Protein AF-A0A392UQ17-F1 (afdb_monomer)

Structure (mm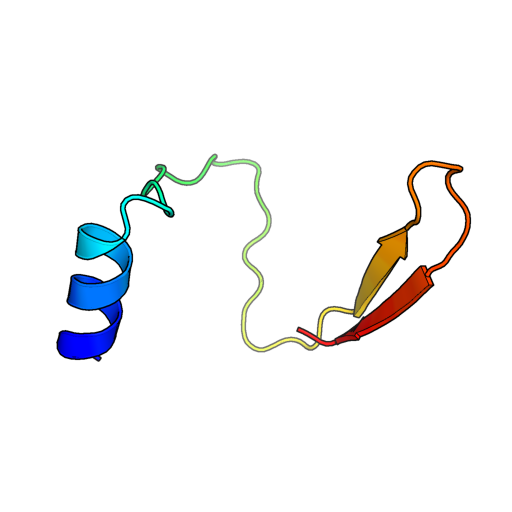CIF, N/CA/C/O backbone):
data_AF-A0A392UQ17-F1
#
_entry.id   AF-A0A392UQ17-F1
#
loop_
_atom_site.group_PDB
_atom_site.id
_atom_site.type_symbol
_atom_site.label_atom_id
_atom_site.label_alt_id
_atom_site.label_comp_id
_atom_site.label_asym_id
_atom_site.label_entity_id
_atom_site.label_seq_id
_atom_site.pdbx_PDB_ins_code
_atom_site.Cartn_x
_atom_site.Cartn_y
_atom_site.Cartn_z
_atom_site.occupancy
_atom_site.B_iso_or_equiv
_atom_site.auth_seq_id
_atom_site.auth_comp_id
_atom_site.auth_asym_id
_atom_site.auth_atom_id
_atom_site.pdbx_PDB_model_num
ATOM 1 N N . MET A 1 1 ? 9.050 3.527 -16.218 1.00 62.25 1 MET A N 1
ATOM 2 C CA . MET A 1 1 ? 7.949 2.551 -16.353 1.00 62.25 1 MET A CA 1
ATOM 3 C C . MET A 1 1 ? 8.449 1.126 -16.547 1.00 62.25 1 MET A C 1
ATOM 5 O O . MET A 1 1 ? 8.233 0.343 -15.639 1.00 62.25 1 MET A O 1
ATOM 9 N N . GLN A 1 2 ? 9.157 0.777 -17.633 1.00 79.6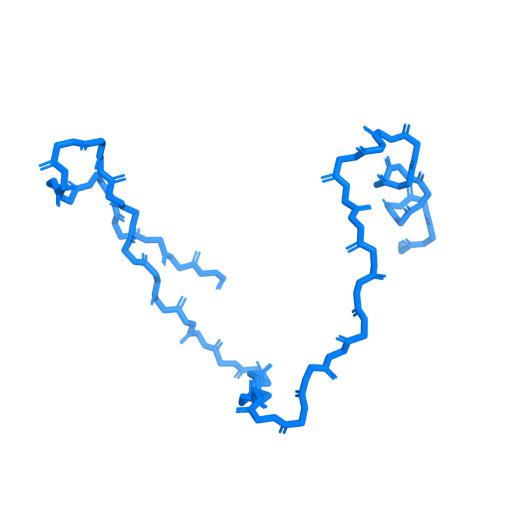2 2 GLN A N 1
ATOM 10 C CA . GLN A 1 2 ? 9.618 -0.612 -17.843 1.00 79.62 2 GLN A CA 1
ATOM 11 C C . GLN A 1 2 ? 10.564 -1.109 -16.732 1.00 79.62 2 GLN A C 1
ATOM 13 O O . GLN A 1 2 ? 10.320 -2.145 -16.136 1.00 79.62 2 GLN A O 1
ATOM 18 N N . ALA A 1 3 ? 11.557 -0.296 -16.355 1.00 84.69 3 ALA A N 1
ATOM 19 C CA . ALA A 1 3 ? 12.530 -0.659 -15.320 1.00 84.69 3 ALA A CA 1
ATOM 20 C C . ALA A 1 3 ? 11.909 -0.939 -13.934 1.00 84.69 3 ALA A C 1
ATOM 22 O O . ALA A 1 3 ? 12.402 -1.783 -13.193 1.00 84.69 3 ALA A O 1
ATOM 23 N N . GLU A 1 4 ? 10.827 -0.242 -13.574 1.00 82.81 4 GLU A N 1
ATOM 24 C CA . GLU A 1 4 ? 10.124 -0.476 -12.305 1.00 82.81 4 GLU A CA 1
ATOM 25 C C . GLU A 1 4 ? 9.340 -1.787 -12.351 1.00 82.81 4 GLU A C 1
ATOM 27 O O . GLU A 1 4 ? 9.362 -2.556 -11.395 1.00 82.81 4 GLU A O 1
ATOM 32 N N . PHE A 1 5 ? 8.684 -2.063 -13.479 1.00 83.00 5 PHE A N 1
ATOM 33 C CA . PHE A 1 5 ? 7.971 -3.315 -13.709 1.00 83.00 5 PHE A CA 1
ATOM 34 C C . PHE A 1 5 ? 8.921 -4.519 -13.674 1.00 83.00 5 PHE A C 1
ATOM 36 O O . PHE A 1 5 ? 8.652 -5.505 -12.988 1.00 83.00 5 PHE A O 1
ATOM 43 N N . ASP A 1 6 ? 10.077 -4.400 -14.323 1.00 87.00 6 ASP A N 1
ATOM 44 C CA . ASP A 1 6 ? 11.098 -5.445 -14.344 1.00 87.00 6 ASP A CA 1
ATOM 45 C C . ASP A 1 6 ? 11.668 -5.704 -12.935 1.00 87.00 6 ASP A C 1
ATOM 47 O O . ASP A 1 6 ? 11.891 -6.853 -12.552 1.00 87.00 6 ASP A O 1
ATOM 51 N N . ALA A 1 7 ? 11.830 -4.656 -12.117 1.00 86.06 7 ALA A N 1
ATOM 52 C CA . ALA A 1 7 ? 12.255 -4.794 -10.723 1.00 86.06 7 ALA A CA 1
ATOM 53 C C . ALA A 1 7 ? 11.216 -5.527 -9.852 1.00 86.06 7 ALA A C 1
ATOM 55 O O . ALA A 1 7 ? 11.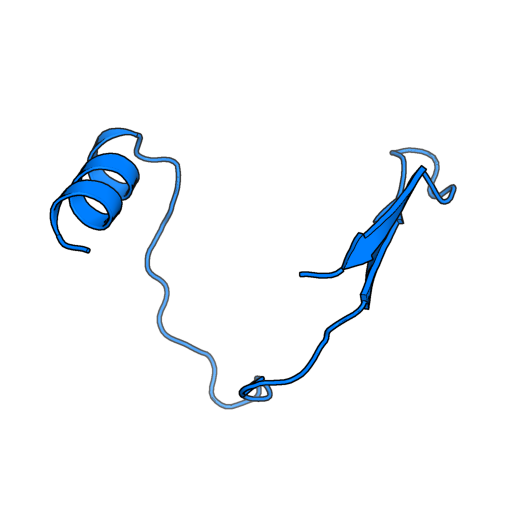591 -6.329 -8.994 1.00 86.06 7 ALA A O 1
ATOM 56 N N . LEU A 1 8 ? 9.914 -5.294 -10.071 1.00 86.88 8 LEU A N 1
ATOM 57 C CA . LEU A 1 8 ? 8.843 -6.014 -9.364 1.00 86.88 8 LEU A CA 1
ATOM 58 C C . LEU A 1 8 ? 8.864 -7.509 -9.694 1.00 86.88 8 LEU A C 1
ATOM 60 O O . LEU A 1 8 ? 8.758 -8.335 -8.785 1.00 86.88 8 LEU A O 1
ATOM 64 N N . HIS A 1 9 ? 9.067 -7.844 -10.971 1.00 84.00 9 HIS A N 1
ATOM 65 C CA . HIS A 1 9 ? 9.222 -9.225 -11.417 1.00 84.00 9 HIS A CA 1
ATOM 66 C C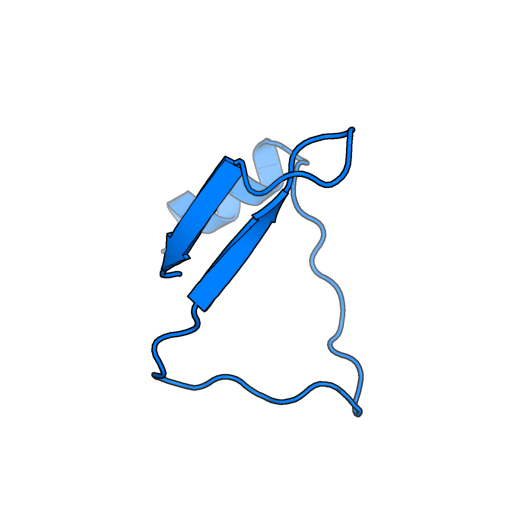 . HIS A 1 9 ? 10.473 -9.886 -10.838 1.00 84.00 9 HIS A C 1
ATOM 68 O O . HIS A 1 9 ? 10.398 -11.013 -10.354 1.00 84.00 9 HIS A O 1
ATOM 74 N N . HIS A 1 10 ? 11.609 -9.185 -10.831 1.00 87.88 10 HIS A N 1
ATOM 75 C CA . HIS A 1 10 ? 12.859 -9.720 -10.292 1.00 87.88 10 HIS A CA 1
ATOM 76 C C . HIS A 1 10 ? 12.766 -10.041 -8.796 1.00 87.88 10 HIS A C 1
ATOM 78 O O . HIS A 1 10 ? 13.261 -11.072 -8.347 1.00 87.88 10 HIS A O 1
ATOM 84 N N . ASN A 1 11 ? 12.087 -9.186 -8.028 1.00 88.12 11 ASN A N 1
ATOM 85 C CA . ASN A 1 11 ? 11.938 -9.376 -6.589 1.00 88.12 11 ASN A CA 1
ATOM 86 C C . ASN A 1 11 ? 10.963 -10.507 -6.225 1.00 88.12 11 ASN A C 1
ATOM 88 O O . ASN A 1 11 ? 10.862 -10.830 -5.045 1.00 88.12 11 ASN A O 1
ATOM 92 N N . ASN A 1 12 ? 10.227 -11.070 -7.195 1.00 81.06 12 ASN A N 1
ATOM 93 C CA . ASN A 1 12 ? 9.239 -12.140 -7.015 1.00 81.06 12 ASN A CA 1
ATOM 94 C C . ASN A 1 12 ? 8.291 -11.907 -5.819 1.00 81.06 12 ASN A C 1
ATOM 96 O O . ASN A 1 12 ? 7.915 -12.824 -5.093 1.00 81.06 12 ASN A O 1
ATOM 100 N N . THR A 1 13 ? 7.969 -10.635 -5.574 1.00 81.19 13 THR A N 1
ATOM 101 C CA . THR A 1 13 ? 7.131 -10.176 -4.454 1.00 81.19 13 THR A CA 1
ATOM 102 C C . THR A 1 13 ? 5.709 -9.849 -4.901 1.00 81.19 13 THR A C 1
ATOM 104 O O . THR A 1 13 ? 4.855 -9.572 -4.060 1.00 81.19 13 THR A O 1
ATOM 107 N N . TRP A 1 14 ? 5.453 -9.865 -6.213 1.00 82.62 14 TRP A N 1
ATOM 108 C CA . TRP A 1 14 ? 4.200 -9.443 -6.824 1.00 82.62 14 TRP A CA 1
ATOM 109 C C . TRP A 1 14 ? 3.769 -10.435 -7.897 1.00 82.62 14 TRP A C 1
ATOM 111 O O . TRP A 1 14 ? 4.502 -10.665 -8.856 1.00 82.62 14 TRP A O 1
ATOM 121 N N . ASP A 1 15 ? 2.546 -10.942 -7.766 1.00 80.38 15 ASP A N 1
ATOM 122 C CA . ASP A 1 15 ? 1.898 -11.759 -8.786 1.00 80.38 15 ASP A CA 1
ATOM 123 C C . ASP A 1 15 ? 0.883 -10.920 -9.561 1.00 80.38 15 ASP A C 1
ATOM 125 O O . ASP A 1 15 ? 0.025 -10.241 -8.982 1.00 80.38 15 ASP A O 1
ATOM 129 N N . LEU A 1 16 ? 0.958 -10.977 -10.891 1.00 82.06 16 LEU A N 1
ATOM 130 C CA . LEU A 1 16 ? -0.037 -10.351 -11.750 1.00 82.06 16 LEU A CA 1
ATOM 131 C C . LEU A 1 16 ? -1.262 -11.264 -11.844 1.00 82.06 16 LEU A C 1
ATOM 133 O O . LEU A 1 16 ? -1.253 -12.265 -12.557 1.00 82.06 16 LEU A O 1
ATOM 137 N N . ILE A 1 17 ? -2.329 -10.903 -11.135 1.00 82.56 17 ILE A N 1
ATOM 138 C CA . ILE A 1 17 ? -3.594 -11.640 -11.164 1.00 82.56 17 ILE A CA 1
ATOM 139 C C . ILE A 1 17 ? -4.602 -10.987 -12.110 1.00 82.56 17 ILE A C 1
ATOM 141 O O . ILE A 1 17 ? -4.716 -9.760 -12.185 1.00 82.56 17 ILE A O 1
ATOM 145 N N . SER A 1 18 ? -5.376 -11.815 -12.815 1.00 81.31 18 SER A N 1
ATOM 146 C CA . SER A 1 18 ? -6.531 -11.337 -13.569 1.00 81.31 18 SER A CA 1
ATOM 147 C C . SER A 1 18 ? -7.567 -10.764 -12.610 1.00 81.31 18 SER A C 1
ATOM 149 O O . SER A 1 18 ? -7.898 -11.366 -11.587 1.00 81.31 18 SER A O 1
ATOM 151 N N . ARG A 1 19 ? -8.106 -9.606 -12.962 1.00 81.06 19 ARG A N 1
ATOM 152 C CA . ARG A 1 19 ? -9.111 -8.921 -12.160 1.00 81.06 19 ARG A CA 1
ATOM 153 C C . ARG A 1 19 ? -10.420 -9.710 -12.129 1.00 81.06 19 ARG A C 1
ATOM 155 O O . ARG A 1 19 ? -10.868 -10.171 -13.176 1.00 81.06 19 ARG A O 1
ATOM 162 N N . SER A 1 20 ? -11.059 -9.825 -10.964 1.00 83.19 20 SER A N 1
ATOM 163 C CA . SER A 1 20 ? -12.409 -10.392 -10.898 1.00 83.19 20 SER A CA 1
ATOM 164 C C . SER A 1 20 ? -13.441 -9.378 -11.399 1.00 83.19 20 SER A C 1
ATOM 166 O O . SER A 1 20 ? -13.295 -8.168 -11.199 1.00 83.19 20 SER A O 1
ATOM 168 N N . SER A 1 21 ? -14.486 -9.870 -12.067 1.00 78.62 21 SER A N 1
ATOM 169 C CA . SER A 1 21 ? -15.575 -9.050 -12.624 1.00 78.62 21 SER A CA 1
ATOM 170 C C . SER A 1 21 ? -16.255 -8.176 -11.574 1.00 78.62 21 SER A C 1
ATOM 172 O O . SER A 1 21 ? -16.683 -7.066 -11.876 1.00 78.62 21 SER A O 1
ATOM 174 N N . ASP A 1 22 ? -16.297 -8.660 -10.335 1.00 82.44 22 ASP A N 1
ATOM 175 C CA . ASP A 1 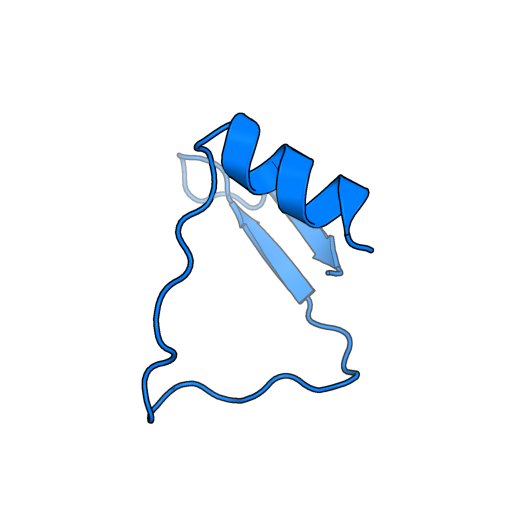22 ? -17.088 -8.072 -9.254 1.00 82.44 22 ASP A CA 1
ATOM 176 C C . ASP A 1 22 ? -16.324 -6.985 -8.485 1.00 82.44 22 ASP A C 1
ATOM 178 O O . ASP A 1 22 ? -16.839 -6.376 -7.546 1.00 82.44 22 ASP A O 1
ATOM 182 N N . GLN A 1 23 ? -15.067 -6.727 -8.856 1.00 80.88 23 GLN A N 1
ATOM 183 C CA . GLN A 1 23 ? -14.280 -5.670 -8.240 1.00 80.88 23 GLN A CA 1
ATOM 184 C C . GLN A 1 23 ? -14.641 -4.304 -8.831 1.00 80.88 23 GLN A C 1
ATOM 186 O O . GLN A 1 23 ? -14.746 -4.119 -10.045 1.00 80.88 23 GLN A O 1
ATOM 191 N N . ASN A 1 24 ? -14.733 -3.293 -7.966 1.00 76.62 24 ASN A N 1
ATOM 192 C CA . ASN A 1 24 ? -14.925 -1.901 -8.378 1.00 76.62 24 ASN A CA 1
ATOM 193 C C . ASN A 1 24 ? -13.620 -1.306 -8.921 1.00 76.62 24 ASN A C 1
ATOM 195 O O . ASN A 1 24 ? -12.552 -1.487 -8.329 1.00 76.62 24 ASN A O 1
ATOM 199 N N . LEU A 1 25 ? -13.681 -0.641 -10.083 1.00 78.06 25 LEU A N 1
ATOM 200 C CA . LEU A 1 25 ? -12.525 0.060 -10.651 1.00 78.06 25 LEU A CA 1
ATOM 201 C C . LEU A 1 25 ? -12.363 1.366 -9.889 1.00 78.06 25 LEU A C 1
ATOM 203 O O . LEU A 1 25 ? -13.241 2.226 -9.926 1.00 78.06 25 LEU A O 1
ATOM 207 N N . VAL A 1 26 ? -11.241 1.519 -9.195 1.00 79.12 26 VAL A N 1
ATOM 208 C CA . VAL A 1 26 ? -10.871 2.811 -8.624 1.00 79.12 26 VAL A CA 1
ATOM 209 C C . VAL A 1 26 ? -10.092 3.567 -9.696 1.00 79.12 26 VAL A C 1
ATOM 211 O O . VAL A 1 26 ? -8.987 3.168 -10.047 1.00 79.12 26 VAL A O 1
ATOM 214 N N . GLY A 1 27 ? -10.697 4.623 -10.245 1.00 78.12 27 GLY A N 1
ATOM 215 C CA . GLY A 1 27 ? -10.018 5.569 -11.137 1.00 78.12 27 GLY A CA 1
ATOM 216 C C . GLY A 1 27 ? -9.144 6.562 -10.359 1.00 78.12 27 GLY A C 1
ATOM 217 O O . GLY A 1 27 ? -8.565 6.226 -9.329 1.00 78.12 27 GLY A O 1
ATOM 218 N N . CYS A 1 28 ? -9.093 7.821 -10.797 1.00 78.88 28 CYS A N 1
ATOM 219 C CA . CYS A 1 28 ? -8.377 8.894 -10.095 1.00 78.88 28 CYS A CA 1
ATOM 220 C C . CYS A 1 28 ? -9.158 9.367 -8.859 1.00 78.88 28 CYS A C 1
ATOM 222 O O . CYS A 1 28 ? -9.800 10.417 -8.872 1.00 78.88 28 CYS A O 1
ATOM 224 N N . LYS A 1 29 ? -9.151 8.565 -7.795 1.00 74.94 29 LYS A N 1
ATOM 225 C CA . LYS A 1 29 ? -9.827 8.874 -6.535 1.00 74.94 29 LYS A CA 1
ATOM 226 C C . LYS A 1 29 ? -8.888 8.617 -5.367 1.00 74.94 29 LYS A C 1
ATOM 228 O O . LYS A 1 29 ? -8.245 7.574 -5.308 1.00 74.94 29 LYS A O 1
ATOM 233 N N . TRP A 1 30 ? -8.880 9.533 -4.405 1.00 75.94 30 TRP A N 1
ATOM 234 C CA . TRP A 1 30 ? -8.216 9.307 -3.126 1.00 75.94 30 TRP A CA 1
ATOM 235 C C . TRP A 1 30 ? -8.959 8.227 -2.346 1.00 75.94 30 TRP A C 1
ATOM 237 O O . TRP A 1 30 ? -10.142 8.374 -2.025 1.00 75.94 30 TRP A O 1
ATOM 247 N N . VAL A 1 31 ? -8.262 7.130 -2.053 1.00 78.94 31 VAL A N 1
ATOM 248 C CA . VAL A 1 31 ? -8.790 6.048 -1.222 1.00 78.94 31 VAL A CA 1
ATOM 249 C C . VAL A 1 31 ? -8.046 6.044 0.100 1.00 78.94 31 VAL A C 1
ATOM 251 O O . VAL A 1 31 ? -6.830 5.858 0.155 1.00 78.94 31 VAL A O 1
ATOM 254 N N . PHE A 1 32 ? -8.802 6.221 1.179 1.00 80.00 32 PHE A N 1
ATOM 255 C CA . PHE A 1 32 ? -8.298 6.047 2.530 1.00 80.00 32 PHE A CA 1
ATOM 256 C C . PHE A 1 32 ? -8.374 4.571 2.901 1.00 80.00 32 PHE A C 1
ATOM 258 O O . PHE A 1 32 ? -9.426 3.941 2.799 1.00 80.00 32 PHE A O 1
ATOM 265 N N . GLN A 1 33 ? -7.254 4.018 3.344 1.00 84.50 33 GLN A N 1
ATOM 266 C CA . GLN A 1 33 ? -7.191 2.685 3.919 1.00 84.50 33 GLN A CA 1
ATOM 267 C C . GLN A 1 33 ? -6.732 2.805 5.373 1.00 84.50 33 GLN A C 1
ATOM 269 O O . GLN A 1 33 ? -5.834 3.576 5.705 1.00 84.50 33 GLN A O 1
ATOM 274 N N . ILE A 1 34 ? -7.363 2.043 6.261 1.00 89.88 34 ILE A N 1
ATOM 275 C CA . ILE A 1 34 ? -6.952 1.956 7.662 1.00 89.88 34 ILE A CA 1
ATOM 276 C C . ILE A 1 34 ? -5.966 0.798 7.762 1.00 89.88 34 ILE A C 1
ATOM 278 O O . ILE A 1 34 ? -6.310 -0.337 7.432 1.00 89.88 34 ILE A O 1
ATOM 282 N N . LYS A 1 35 ? -4.736 1.077 8.193 1.00 89.75 35 LYS A N 1
ATOM 283 C CA . LYS A 1 35 ? -3.792 0.033 8.585 1.00 89.75 35 LYS A CA 1
ATOM 284 C C . LYS A 1 35 ? -4.103 -0.355 10.028 1.00 89.75 35 LYS A C 1
ATOM 286 O O . LYS A 1 35 ? -4.197 0.519 10.890 1.00 89.75 35 LYS A O 1
ATOM 291 N N . ARG A 1 36 ? -4.301 -1.649 10.266 1.00 94.06 36 ARG A N 1
ATOM 292 C CA . ARG A 1 36 ? -4.589 -2.205 11.590 1.00 94.06 36 ARG A CA 1
ATOM 293 C C . ARG A 1 36 ? -3.397 -3.011 12.096 1.00 94.06 36 ARG A C 1
ATOM 295 O O . ARG A 1 36 ? -2.687 -3.616 11.293 1.00 94.06 36 ARG A O 1
ATOM 302 N N . ASN A 1 37 ? -3.200 -2.994 13.405 1.00 92.50 37 ASN A N 1
ATOM 303 C CA . ASN A 1 37 ? -2.254 -3.841 14.119 1.00 92.50 37 ASN A CA 1
ATOM 304 C C . ASN A 1 37 ? -2.771 -5.292 14.201 1.00 92.50 37 ASN A C 1
ATOM 306 O O . ASN A 1 37 ? -3.956 -5.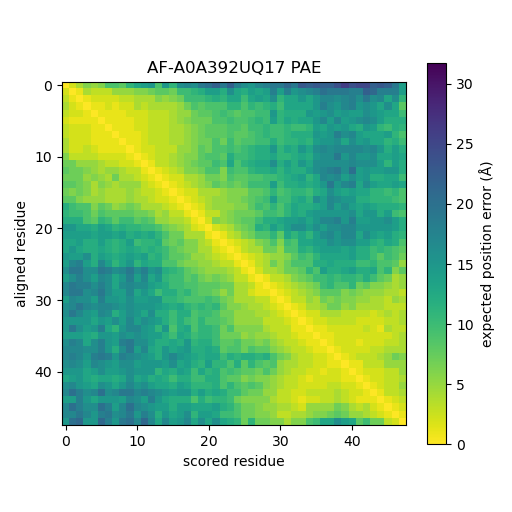532 13.948 1.00 92.50 37 ASN A O 1
ATOM 310 N N . PRO A 1 38 ? -1.919 -6.270 14.570 1.00 91.88 38 PRO A N 1
ATOM 311 C CA . PRO A 1 38 ? -2.340 -7.663 14.755 1.00 91.88 38 PRO A CA 1
ATOM 312 C C . PRO A 1 38 ? -3.435 -7.847 15.816 1.00 91.88 38 PRO A C 1
ATOM 314 O O . PRO A 1 38 ? -4.240 -8.765 15.711 1.00 91.88 38 PRO A O 1
ATOM 317 N N . ASP A 1 39 ? -3.491 -6.956 16.808 1.00 91.94 39 ASP A N 1
ATOM 318 C CA . ASP A 1 39 ? -4.536 -6.903 17.841 1.00 91.94 39 ASP A CA 1
ATOM 319 C C . ASP A 1 39 ? -5.855 -6.264 17.349 1.00 91.94 39 ASP A C 1
ATOM 321 O O . ASP A 1 39 ? -6.836 -6.193 18.085 1.00 91.94 39 ASP A O 1
ATOM 325 N N . GLY A 1 40 ? -5.890 -5.793 16.098 1.00 88.69 40 GLY A N 1
ATOM 326 C CA . GLY A 1 40 ? -7.040 -5.144 15.474 1.00 88.69 40 GLY A CA 1
ATOM 327 C C . GLY A 1 40 ? -7.148 -3.637 15.726 1.00 88.69 40 GLY A C 1
ATOM 328 O O . GLY A 1 40 ? -8.010 -2.998 15.114 1.00 88.69 40 GLY A O 1
ATOM 329 N N . SER A 1 41 ? -6.280 -3.052 16.558 1.00 93.62 41 SER A N 1
ATOM 330 C CA . SER A 1 41 ? -6.247 -1.606 16.802 1.00 93.62 41 SER A CA 1
ATOM 331 C C . SER A 1 41 ? -5.800 -0.832 15.557 1.00 93.62 41 SER A C 1
ATOM 333 O O . SER A 1 41 ? -5.184 -1.379 14.637 1.00 93.62 41 SER A O 1
ATOM 335 N N . ILE A 1 42 ? -6.149 0.454 15.482 1.00 91.69 42 ILE A N 1
ATOM 336 C CA . ILE A 1 42 ? -5.757 1.302 14.352 1.00 91.69 42 ILE A CA 1
ATOM 337 C C . ILE A 1 42 ? -4.295 1.708 14.529 1.00 91.69 42 ILE A C 1
ATOM 339 O O . ILE A 1 42 ? -3.969 2.443 15.454 1.00 91.69 42 ILE A O 1
ATOM 343 N N . ASP A 1 43 ? -3.443 1.267 13.606 1.00 91.00 43 ASP A N 1
ATOM 344 C CA . ASP A 1 43 ? -2.033 1.664 13.540 1.00 91.00 43 ASP A CA 1
ATOM 345 C C . ASP A 1 43 ? -1.905 3.039 12.874 1.00 91.00 43 ASP A C 1
ATOM 347 O O . ASP A 1 43 ? -1.346 3.986 13.423 1.00 91.00 43 ASP A O 1
ATOM 351 N N . ARG A 1 44 ? -2.470 3.179 11.665 1.00 90.06 44 ARG A N 1
ATOM 352 C CA . ARG A 1 44 ? -2.371 4.424 10.894 1.00 90.06 44 ARG A CA 1
ATOM 353 C C . ARG A 1 44 ? -3.466 4.564 9.848 1.00 90.06 44 ARG A C 1
ATOM 355 O O . ARG A 1 44 ? -3.818 3.604 9.162 1.00 90.06 44 ARG A O 1
ATOM 362 N N . TYR A 1 45 ? -3.909 5.797 9.626 1.00 87.62 45 TYR A N 1
ATOM 363 C CA . TYR A 1 45 ? -4.659 6.164 8.426 1.00 87.62 45 TYR A CA 1
ATOM 364 C C . TYR A 1 45 ? -3.681 6.398 7.270 1.00 87.62 45 TYR A C 1
ATOM 366 O O . TYR A 1 45 ? -2.780 7.232 7.361 1.00 87.62 45 TYR A O 1
ATOM 374 N N . LYS A 1 46 ? -3.817 5.631 6.187 1.00 81.56 46 LYS A N 1
ATOM 375 C CA . LYS A 1 46 ? -3.002 5.775 4.973 1.00 81.56 46 LYS A CA 1
ATOM 376 C C . LYS A 1 4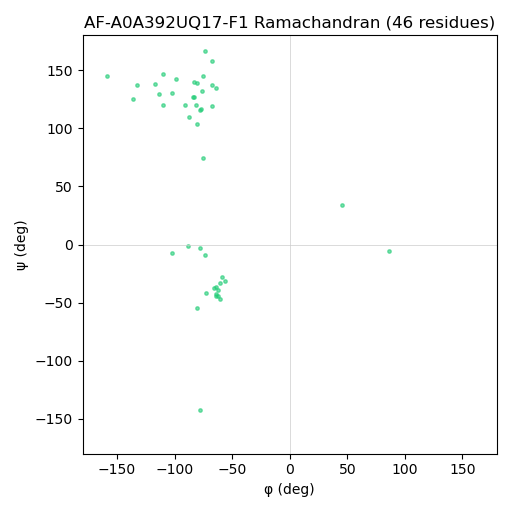6 ? -3.885 6.242 3.820 1.00 81.56 46 LYS A C 1
ATOM 378 O O . LYS A 1 46 ? -4.921 5.641 3.546 1.00 81.56 46 LYS A O 1
ATOM 383 N N . ALA A 1 47 ? -3.454 7.291 3.134 1.00 79.12 47 ALA A N 1
ATOM 384 C CA . ALA A 1 47 ? -3.908 7.563 1.779 1.00 79.12 47 ALA A CA 1
ATOM 385 C C . ALA A 1 47 ? -3.066 6.708 0.818 1.00 79.12 47 ALA A C 1
ATOM 387 O O . ALA A 1 47 ? -1.874 6.4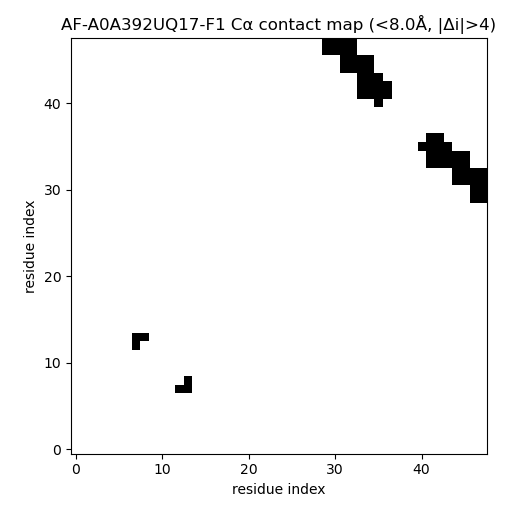98 1.073 1.00 79.12 47 ALA A O 1
ATOM 388 N N . ARG A 1 48 ? -3.707 6.145 -0.207 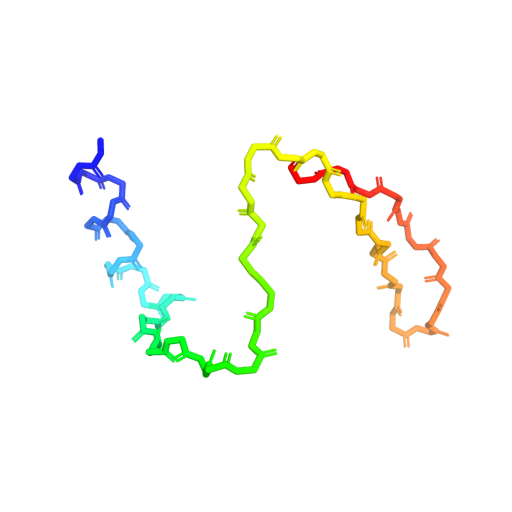1.00 65.69 48 ARG A N 1
ATOM 389 C CA . ARG A 1 48 ? -3.018 5.568 -1.366 1.00 65.69 48 ARG A CA 1
ATOM 390 C C . ARG A 1 48 ? -2.783 6.636 -2.417 1.00 65.69 48 ARG A C 1
ATOM 392 O O . ARG A 1 48 ? -3.684 7.492 -2.555 1.00 65.69 48 ARG A O 1
#

Solvent-accessible surface area (backbone atoms only — not comparable to full-atom values): 3387 Å² total; per-residue (Å²): 110,69,72,59,54,51,50,43,57,72,66,69,79,63,81,93,72,86,80,62,89,87,60,82,84,82,71,102,62,88,47,80,44,78,42,60,42,98,88,66,47,82,69,43,86,40,76,105

Foldseek 3Di:
DVVVVVVCVVVVPDDDDDDDPPDDDDDPDWDWDFDADPVRHTPDTDTD

Nearest PDB structures (foldseek):
  1ihr-assembly1_A  TM=3.561E-01  e=1.251E+00  Escherichia coli
  3wpa-assembly1_A  TM=3.097E-01  e=2.823E+00  Acinetobacter sp. Tol 5

Organism: NCBI:txid97028

Secondary structure (DSSP, 8-state):
-HHHHHHHHHTT----PPPPTTSPP--S---EEEEE-TTS-EEEEEE-

Radius of gyration: 15.05 Å; Cα contacts (8 Å, |Δi|>4): 31; chains: 1; bounding box: 30×21×36 Å

Mean predicted aligned error: 9.21 Å

pLDDT: mean 83.21, std 6.42, range [62.25, 94.06]

Sequence (48 aa):
MQAEFDALHHNNTWDLISRSSDQNLVGCKWVFQIKRNPDGSIDRYKAR